Protein AF-A0A6C0KH93-F1 (afdb_monomer_lite)

Foldseek 3Di:
DDDDDDDDDDDDDDDDDDDDDDDDDDDDPPPPDDPPPDDDDDDDDDDDDPDDDPDPPPDPPPPPPPPPQLPWDFAPDPVQLVDQAGSTQLLSVAQDWDAGPVRFIWGWHQDPVRGTDTDTDD

pLDDT: mean 71.89, std 18.67, range [46.03, 96.81]

Structure (mmCIF, N/CA/C/O backbone):
data_AF-A0A6C0KH93-F1
#
_entry.id   AF-A0A6C0KH93-F1
#
loop_
_atom_site.group_PDB
_atom_site.id
_atom_site.type_symbol
_atom_site.label_atom_id
_atom_site.label_alt_id
_atom_site.label_comp_id
_atom_site.label_asym_id
_atom_site.label_entity_id
_atom_site.label_seq_id
_atom_site.pdbx_PDB_ins_code
_atom_site.Cartn_x
_atom_site.Cartn_y
_atom_site.Cartn_z
_atom_site.occupancy
_atom_site.B_iso_or_equiv
_atom_site.auth_seq_id
_atom_site.auth_comp_id
_atom_site.auth_asym_id
_atom_site.auth_atom_id
_atom_site.pdbx_PDB_model_num
ATOM 1 N N . MET A 1 1 ? 10.686 17.106 -51.644 1.00 51.88 1 MET A N 1
ATOM 2 C CA . MET A 1 1 ? 12.103 16.695 -51.502 1.00 51.88 1 MET A CA 1
ATOM 3 C C . MET A 1 1 ? 12.228 15.744 -50.318 1.00 51.88 1 MET A C 1
ATOM 5 O O . MET A 1 1 ? 11.882 16.120 -49.208 1.00 51.88 1 MET A O 1
ATOM 9 N N . LYS A 1 2 ? 12.625 14.492 -50.568 1.00 46.03 2 LYS A N 1
ATOM 10 C CA . LYS A 1 2 ? 12.747 13.425 -49.562 1.00 46.03 2 LYS A CA 1
ATOM 11 C C . LYS A 1 2 ? 14.092 13.565 -48.839 1.00 46.03 2 LYS A C 1
ATOM 13 O O . LYS A 1 2 ? 15.121 13.557 -49.507 1.00 46.03 2 LYS A O 1
ATOM 18 N N . LYS A 1 3 ? 14.104 13.646 -47.506 1.00 56.91 3 LYS A N 1
ATOM 19 C CA . LYS A 1 3 ? 15.315 13.418 -46.700 1.00 56.91 3 LYS A CA 1
ATOM 20 C C . LYS A 1 3 ? 15.113 12.171 -45.844 1.00 56.91 3 LYS A C 1
ATOM 22 O O . LYS A 1 3 ? 14.448 12.188 -44.817 1.00 56.91 3 LYS A O 1
ATOM 27 N N . SER A 1 4 ? 15.661 11.078 -46.361 1.00 55.06 4 SER A N 1
ATOM 28 C CA . SER A 1 4 ? 16.079 9.899 -45.607 1.00 55.06 4 SER A CA 1
ATOM 29 C C . SER A 1 4 ? 17.254 10.288 -44.698 1.00 55.06 4 SER A C 1
ATOM 31 O O . SER A 1 4 ? 17.945 11.251 -45.035 1.00 55.06 4 SER A O 1
ATOM 33 N N . VAL A 1 5 ? 17.496 9.542 -43.607 1.00 58.19 5 VAL A N 1
ATOM 34 C CA . VAL A 1 5 ? 18.813 8.976 -43.218 1.00 58.19 5 VAL A CA 1
ATOM 35 C C . VAL A 1 5 ? 18.879 8.604 -41.710 1.00 58.19 5 VAL A C 1
ATOM 37 O O . VAL A 1 5 ? 18.795 9.451 -40.832 1.00 58.19 5 VAL A O 1
ATOM 40 N N . LYS A 1 6 ? 19.151 7.302 -41.489 1.00 53.84 6 LYS A N 1
ATOM 41 C CA . LYS A 1 6 ? 19.907 6.622 -40.400 1.00 53.84 6 LYS A CA 1
ATOM 42 C C . LYS A 1 6 ? 19.265 6.296 -39.034 1.00 53.84 6 LYS A C 1
ATOM 44 O O . LYS A 1 6 ? 19.453 6.947 -38.018 1.00 53.84 6 LYS A O 1
ATOM 49 N N . LYS A 1 7 ? 18.678 5.096 -39.049 1.00 51.06 7 LYS A N 1
ATOM 50 C CA . LYS A 1 7 ? 18.784 3.975 -38.092 1.00 51.06 7 LYS A CA 1
ATOM 51 C C . LYS A 1 7 ? 20.176 3.818 -37.448 1.00 51.06 7 LYS A C 1
ATOM 53 O O . LYS A 1 7 ? 21.141 3.663 -38.187 1.00 51.06 7 LYS A O 1
ATOM 58 N N . SER A 1 8 ? 20.219 3.664 -36.121 1.00 53.91 8 SER A N 1
ATOM 59 C CA . SER A 1 8 ? 21.282 2.937 -35.406 1.00 53.91 8 SER A CA 1
ATOM 60 C C . SER A 1 8 ? 20.702 2.209 -34.193 1.00 53.91 8 SER A C 1
ATOM 62 O O . SER A 1 8 ? 20.232 2.820 -33.239 1.00 53.91 8 SER A O 1
ATOM 64 N N . LYS A 1 9 ? 20.716 0.876 -34.276 1.00 51.66 9 LYS A N 1
ATOM 65 C CA . LYS A 1 9 ? 20.491 -0.058 -33.170 1.00 51.66 9 LYS A CA 1
ATOM 66 C C . LYS A 1 9 ? 21.755 -0.089 -32.307 1.00 51.66 9 LYS A C 1
ATOM 68 O O . LYS A 1 9 ? 22.839 -0.225 -32.862 1.00 51.66 9 LYS A O 1
ATOM 73 N N . ALA A 1 10 ? 21.606 -0.093 -30.989 1.00 58.00 10 ALA A N 1
ATOM 74 C CA . ALA A 1 10 ? 22.631 -0.595 -30.082 1.00 58.00 10 ALA A CA 1
ATOM 75 C C . ALA A 1 10 ? 21.988 -1.656 -29.179 1.00 58.00 10 ALA A C 1
ATOM 77 O O . ALA A 1 10 ? 21.379 -1.353 -28.159 1.00 58.00 10 ALA A O 1
ATOM 78 N N . LEU A 1 11 ? 22.079 -2.910 -29.620 1.00 51.09 11 LEU A N 1
ATOM 79 C CA . LEU A 1 11 ? 21.960 -4.086 -28.765 1.00 51.09 11 LEU A CA 1
ATOM 80 C C . LEU A 1 11 ? 23.379 -4.371 -28.272 1.00 51.09 11 LEU A C 1
ATOM 82 O O . LEU A 1 11 ? 24.216 -4.790 -29.066 1.00 51.09 11 LEU A O 1
ATOM 86 N N . SER A 1 12 ? 23.659 -4.107 -26.998 1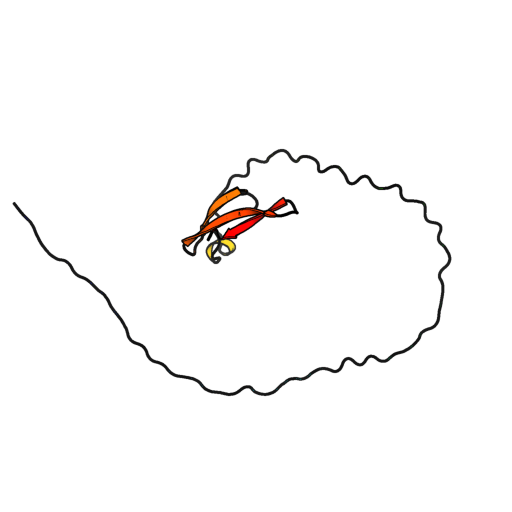.00 49.78 12 SER A N 1
ATOM 87 C CA . SER A 1 12 ? 24.877 -4.596 -26.351 1.00 49.78 12 SER A CA 1
ATOM 88 C C . SER A 1 12 ? 24.498 -5.745 -25.430 1.00 49.78 12 SER A C 1
ATOM 90 O O . SER A 1 12 ? 24.034 -5.563 -24.307 1.00 49.78 12 SER A O 1
ATOM 92 N N . THR A 1 13 ? 24.633 -6.947 -25.974 1.00 56.47 13 THR A N 1
ATOM 93 C CA . THR A 1 13 ? 24.640 -8.214 -25.253 1.00 56.47 13 THR A CA 1
ATOM 94 C C . THR A 1 13 ? 26.059 -8.464 -24.732 1.00 56.47 13 THR A C 1
ATOM 96 O O . THR A 1 13 ? 26.936 -8.827 -25.511 1.00 56.47 13 THR A O 1
ATOM 99 N N . GLY A 1 14 ? 26.293 -8.283 -23.430 1.00 55.91 14 GLY A N 1
ATOM 100 C CA . GLY A 1 14 ? 27.479 -8.789 -22.721 1.00 55.91 14 GLY A CA 1
ATOM 101 C C . GLY A 1 14 ? 27.027 -9.880 -21.749 1.00 55.91 14 GLY A C 1
ATOM 102 O O . GLY A 1 14 ? 26.322 -9.591 -20.791 1.00 55.91 14 GLY A O 1
ATOM 103 N N . PHE A 1 15 ? 27.113 -11.154 -22.128 1.00 57.94 15 PHE A N 1
ATOM 104 C CA . PHE A 1 15 ? 28.268 -12.051 -21.978 1.00 57.94 15 PHE A CA 1
ATOM 105 C C . PHE A 1 15 ? 28.515 -12.476 -20.519 1.00 57.94 15 PHE A C 1
ATOM 107 O O . PHE A 1 15 ? 29.031 -11.734 -19.689 1.00 57.94 15 PHE A O 1
ATOM 114 N N . TRP A 1 16 ? 28.104 -13.715 -20.239 1.00 52.94 16 TRP A N 1
ATOM 115 C CA . TRP A 1 16 ? 28.277 -14.450 -18.991 1.00 52.94 16 TRP A CA 1
ATOM 116 C C . TRP A 1 16 ? 29.749 -14.637 -18.602 1.00 52.94 16 TRP A C 1
ATOM 118 O O . TRP A 1 16 ? 30.559 -15.063 -19.421 1.00 52.94 16 TRP A O 1
ATOM 128 N N . LYS A 1 17 ? 30.047 -14.536 -17.300 1.00 56.34 17 LYS A N 1
ATOM 129 C CA . LYS A 1 17 ? 31.019 -15.435 -16.665 1.00 56.34 17 LYS A CA 1
ATOM 130 C C . LYS A 1 17 ? 30.477 -15.987 -15.351 1.00 56.34 17 LYS A C 1
ATOM 132 O O . LYS A 1 17 ? 30.129 -15.271 -14.420 1.00 56.34 17 LYS A O 1
ATOM 137 N N . LYS A 1 18 ? 30.396 -17.311 -15.361 1.00 47.66 18 LYS A N 1
ATOM 138 C CA . LYS A 1 18 ? 30.032 -18.248 -14.309 1.00 47.66 18 LYS A CA 1
ATOM 139 C C . LYS A 1 18 ? 31.286 -18.534 -13.482 1.00 47.66 18 LYS A C 1
ATOM 141 O O . LYS A 1 18 ? 32.284 -18.939 -14.066 1.00 47.66 18 LYS A O 1
ATOM 146 N N . SER A 1 19 ? 31.205 -18.398 -12.161 1.00 57.03 19 SER A N 1
ATOM 147 C CA . SER A 1 19 ? 32.119 -19.072 -11.232 1.00 57.03 19 SER A CA 1
ATOM 148 C C . SER A 1 19 ? 31.313 -19.647 -10.061 1.00 57.03 19 SER A C 1
ATOM 150 O O . SER A 1 19 ? 30.728 -18.877 -9.298 1.00 57.03 19 SER A O 1
ATOM 152 N N . PRO A 1 20 ? 31.231 -20.984 -9.929 1.00 60.16 20 PRO A N 1
ATOM 153 C CA . PRO A 1 20 ? 30.597 -21.653 -8.800 1.00 60.16 20 PRO A CA 1
ATOM 154 C C . PRO A 1 20 ? 31.563 -21.712 -7.608 1.00 60.16 20 PRO A C 1
ATOM 156 O O . PRO A 1 20 ? 32.550 -22.440 -7.626 1.00 60.16 20 PRO A O 1
ATOM 159 N N . GLY A 1 21 ? 31.263 -20.952 -6.556 1.00 58.56 21 GLY A N 1
ATOM 160 C CA . GLY A 1 21 ? 31.903 -21.103 -5.252 1.00 58.56 21 GLY A CA 1
ATOM 161 C C . GLY A 1 21 ? 31.234 -22.219 -4.455 1.00 58.56 21 GLY A C 1
ATOM 162 O O . GLY A 1 21 ? 30.285 -21.970 -3.717 1.00 58.56 21 GLY A O 1
ATOM 163 N N . MET A 1 22 ? 31.726 -23.449 -4.614 1.00 49.66 22 MET A N 1
ATOM 164 C CA . MET A 1 22 ? 31.578 -24.506 -3.614 1.00 49.66 22 MET A CA 1
ATOM 165 C C . MET A 1 22 ? 32.282 -24.068 -2.326 1.00 49.66 22 MET A C 1
ATOM 167 O O . MET A 1 22 ? 33.486 -23.847 -2.356 1.00 49.66 22 MET A O 1
ATOM 171 N N . MET A 1 23 ? 31.580 -24.028 -1.193 1.00 54.78 23 MET A N 1
ATOM 172 C CA . MET A 1 23 ? 32.134 -24.523 0.071 1.00 54.78 23 MET A CA 1
ATOM 173 C C . MET A 1 23 ? 31.029 -24.797 1.096 1.00 54.78 23 MET A C 1
ATOM 175 O O . MET A 1 23 ? 30.075 -24.046 1.269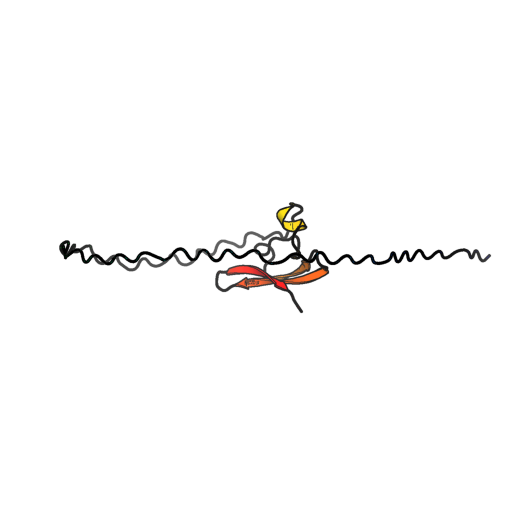 1.00 54.78 23 MET A O 1
ATOM 179 N N . SER A 1 24 ? 31.192 -25.959 1.708 1.00 59.53 24 SER A N 1
ATOM 180 C CA . SER A 1 24 ? 30.232 -26.798 2.409 1.00 59.53 24 SER A CA 1
ATOM 181 C C . SER A 1 24 ? 29.614 -26.231 3.698 1.00 59.53 24 SER A C 1
ATOM 183 O O . SER A 1 24 ? 30.200 -25.371 4.359 1.00 59.53 24 SER A O 1
ATOM 185 N N . PRO A 1 25 ? 28.471 -26.801 4.130 1.00 59.19 25 PRO A N 1
ATOM 186 C CA . PRO A 1 25 ? 27.820 -26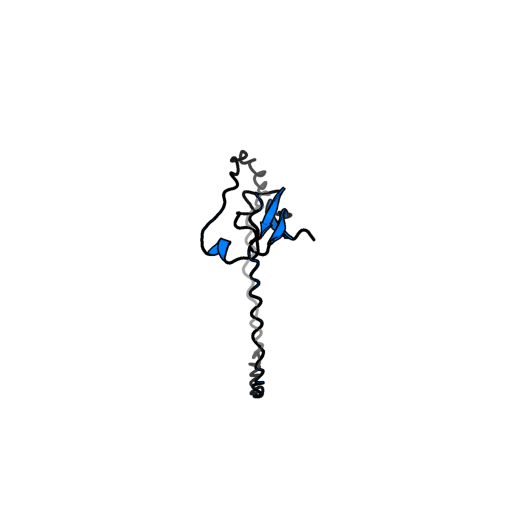.491 5.400 1.00 59.19 25 PRO A CA 1
ATOM 187 C C . PRO A 1 25 ? 28.665 -26.948 6.597 1.00 59.19 25 PRO A C 1
ATOM 189 O O . PRO A 1 25 ? 28.866 -28.143 6.830 1.00 59.19 25 PRO A O 1
ATOM 192 N N . LYS A 1 26 ? 29.132 -25.993 7.408 1.00 58.66 26 LYS A N 1
ATOM 193 C CA . LYS A 1 26 ? 29.678 -26.292 8.734 1.00 58.66 26 LYS A CA 1
ATOM 194 C C . LYS A 1 26 ? 28.535 -26.441 9.736 1.00 58.66 26 LYS A C 1
ATOM 196 O O . LYS A 1 26 ? 27.850 -25.494 10.103 1.00 58.66 26 LYS A O 1
ATOM 201 N N . LYS A 1 27 ? 28.361 -27.707 10.106 1.00 52.81 27 LYS A N 1
ATOM 202 C CA . LYS A 1 27 ? 27.686 -28.284 11.268 1.00 52.81 27 LYS A CA 1
ATOM 203 C C . LYS A 1 27 ? 27.566 -27.318 12.453 1.00 52.81 27 LYS A C 1
ATOM 205 O O . LYS A 1 27 ? 28.557 -26.746 12.895 1.00 52.81 27 LYS A O 1
ATOM 210 N N . GLY A 1 28 ? 26.359 -27.229 13.006 1.00 47.66 28 GLY A N 1
ATOM 211 C CA . GLY A 1 28 ? 26.096 -26.482 14.232 1.00 47.66 28 GLY A CA 1
ATOM 212 C C . GLY A 1 28 ? 24.644 -26.550 14.699 1.00 47.66 28 GLY A C 1
ATOM 213 O O . GLY A 1 28 ? 24.115 -25.541 15.151 1.00 47.66 28 GLY A O 1
ATOM 214 N N . LEU A 1 29 ? 23.977 -27.709 14.595 1.00 52.53 29 LEU A N 1
ATOM 215 C CA . LEU A 1 29 ? 22.767 -27.954 15.388 1.00 52.53 29 LEU A CA 1
ATOM 216 C C . LEU A 1 29 ? 23.191 -28.077 16.860 1.00 52.53 29 LEU A C 1
ATOM 218 O O . LEU A 1 29 ? 23.491 -29.161 17.347 1.00 52.53 29 LEU A O 1
ATOM 222 N N . SER A 1 30 ? 23.244 -26.950 17.567 1.00 51.44 30 SER A N 1
ATOM 223 C CA . SER A 1 30 ? 23.223 -26.936 19.028 1.00 51.44 30 SER A CA 1
ATOM 224 C C . SER A 1 30 ? 21.769 -26.788 19.461 1.00 51.44 30 SER A C 1
ATOM 226 O O . SER A 1 30 ? 21.269 -25.698 19.738 1.00 51.44 30 SER A O 1
ATOM 228 N N . THR A 1 31 ? 21.056 -27.910 19.456 1.00 57.66 31 THR A N 1
ATOM 229 C CA . THR A 1 31 ? 19.772 -28.045 20.138 1.00 57.66 31 THR A CA 1
ATOM 230 C C . THR A 1 31 ? 20.028 -27.931 21.634 1.00 57.66 31 THR A C 1
ATOM 232 O O . THR A 1 31 ? 20.403 -28.902 22.291 1.00 57.66 31 THR A O 1
ATOM 235 N N . LYS A 1 32 ? 19.857 -26.725 22.183 1.00 58.53 32 LYS A N 1
ATOM 236 C CA . LYS A 1 32 ? 19.785 -26.524 23.630 1.00 58.53 32 LYS A CA 1
ATOM 237 C C . LYS A 1 32 ? 18.534 -27.237 24.137 1.00 58.53 32 LYS A C 1
ATOM 239 O O . LYS A 1 32 ? 17.408 -26.782 23.946 1.00 58.53 32 LYS A O 1
ATOM 244 N N . PHE A 1 33 ? 18.789 -28.401 24.721 1.00 48.69 33 PHE A N 1
ATOM 245 C CA . PHE A 1 33 ? 17.868 -29.225 25.483 1.00 48.69 33 PHE A CA 1
ATOM 246 C C . PHE A 1 33 ? 17.134 -28.349 26.506 1.00 48.69 33 PHE A C 1
ATOM 248 O O . PHE A 1 33 ? 17.756 -27.707 27.355 1.00 48.69 33 PHE A O 1
ATOM 255 N N . TRP A 1 34 ? 15.809 -28.304 26.415 1.00 57.91 34 TRP A N 1
ATOM 256 C CA . TRP A 1 34 ? 14.979 -27.706 27.448 1.00 57.91 34 TRP A CA 1
ATOM 257 C C . TRP A 1 34 ? 15.042 -28.605 28.683 1.00 57.91 34 TRP A C 1
ATOM 259 O O . TRP A 1 34 ? 14.536 -29.723 28.685 1.00 57.91 34 TRP A O 1
ATOM 269 N N . ASN A 1 35 ? 15.690 -28.115 29.737 1.00 59.38 35 ASN A N 1
ATOM 270 C CA . ASN A 1 35 ? 15.694 -28.744 31.049 1.00 59.38 35 ASN A CA 1
ATOM 271 C C . ASN A 1 35 ? 14.333 -28.495 31.724 1.00 59.38 35 ASN A C 1
ATOM 273 O O . ASN A 1 35 ? 14.162 -27.524 32.461 1.00 59.38 35 ASN A O 1
ATOM 277 N N . LEU A 1 36 ? 13.344 -29.351 31.444 1.00 56.66 36 LEU A N 1
ATOM 278 C CA . LEU A 1 36 ? 12.103 -29.424 32.218 1.00 56.66 36 LEU A CA 1
ATOM 279 C C . LEU A 1 36 ? 12.393 -30.141 33.541 1.00 56.66 36 LEU A C 1
ATOM 281 O O . LEU A 1 36 ? 12.134 -31.332 33.709 1.00 56.66 36 LEU A O 1
ATOM 285 N N . LYS A 1 37 ? 12.931 -29.398 34.509 1.00 55.75 37 LYS A N 1
ATOM 286 C CA . LYS A 1 37 ? 12.983 -29.862 35.892 1.00 55.75 37 LYS A CA 1
ATOM 287 C C . LYS A 1 37 ? 11.593 -29.691 36.498 1.00 55.75 37 LYS A C 1
ATOM 289 O O . LYS A 1 37 ? 11.204 -28.607 36.926 1.00 55.75 37 LYS A O 1
ATOM 294 N N . ALA A 1 38 ? 10.834 -30.782 36.478 1.00 56.34 38 ALA A N 1
ATOM 295 C CA . ALA A 1 38 ? 9.599 -30.923 37.225 1.00 56.34 38 ALA A CA 1
ATOM 296 C C . ALA A 1 38 ? 9.851 -30.618 38.711 1.00 56.34 38 ALA A C 1
ATOM 298 O O . ALA A 1 38 ? 10.787 -31.127 39.329 1.00 56.34 38 ALA A O 1
ATOM 299 N N . SER A 1 39 ? 9.009 -29.775 39.300 1.00 60.03 39 SER A N 1
ATOM 300 C CA . SER A 1 39 ? 8.881 -29.644 40.751 1.00 60.03 39 SER A CA 1
ATOM 301 C C . SER A 1 39 ? 7.423 -29.329 41.090 1.00 60.03 39 SER A C 1
ATOM 303 O O . SER A 1 39 ? 6.922 -28.278 40.685 1.00 60.03 39 SER A O 1
ATOM 305 N N . PRO A 1 40 ? 6.720 -30.214 41.820 1.00 62.50 40 PRO A N 1
ATOM 306 C CA . PRO A 1 40 ? 5.345 -29.993 42.229 1.00 62.50 40 PRO A CA 1
ATOM 307 C C . PRO A 1 40 ? 5.348 -29.142 43.502 1.00 62.50 40 PRO A C 1
ATOM 309 O O . PRO A 1 40 ? 5.654 -29.637 44.589 1.00 62.50 40 PRO A O 1
ATOM 312 N N . LYS A 1 41 ? 5.008 -27.852 43.399 1.00 55.34 41 LYS A N 1
ATOM 313 C CA . LYS A 1 41 ? 4.722 -27.044 44.592 1.00 55.34 41 LYS A CA 1
ATOM 314 C C . LYS A 1 41 ? 3.223 -26.994 44.854 1.00 55.34 41 LYS A C 1
ATOM 316 O O . LYS A 1 41 ? 2.411 -26.582 44.033 1.00 55.34 41 LYS A O 1
ATOM 321 N N . LYS A 1 42 ? 2.913 -27.507 46.039 1.00 49.28 42 LYS A N 1
ATOM 322 C CA . LYS A 1 42 ? 1.614 -27.680 46.664 1.00 49.28 42 LYS A CA 1
ATOM 323 C C . LYS A 1 42 ? 0.841 -26.357 46.749 1.00 49.28 42 LYS A C 1
ATOM 325 O O . LYS A 1 42 ? 1.395 -25.322 47.094 1.00 49.28 42 LYS A O 1
ATOM 330 N N . ARG A 1 43 ? -0.457 -26.476 46.461 1.00 55.72 43 ARG A N 1
ATOM 331 C CA . ARG A 1 43 ? -1.618 -25.770 47.029 1.00 55.72 43 ARG A CA 1
ATOM 332 C C . ARG A 1 43 ? -1.332 -24.586 47.968 1.00 55.72 43 ARG A C 1
ATOM 334 O O . ARG A 1 43 ? -0.883 -24.781 49.091 1.00 55.72 43 ARG A O 1
ATOM 341 N N . ALA A 1 44 ? -1.851 -23.424 47.586 1.00 60.09 44 ALA A N 1
ATOM 342 C CA . ALA A 1 44 ? -2.573 -22.547 48.503 1.00 60.09 44 ALA A CA 1
ATOM 343 C C . ALA A 1 44 ? -3.722 -21.896 47.724 1.00 60.09 44 ALA A C 1
ATOM 345 O O . ALA A 1 44 ? -3.494 -21.205 46.735 1.00 60.09 44 ALA A O 1
ATOM 346 N N . SER A 1 45 ? -4.959 -22.171 48.134 1.00 63.62 45 SER A N 1
ATOM 347 C CA . SER A 1 45 ? -6.169 -21.574 47.571 1.00 63.62 45 SER A CA 1
ATOM 348 C C . SER A 1 45 ? -6.374 -20.179 48.175 1.00 63.62 45 SER A C 1
ATOM 350 O O . SER A 1 45 ? -6.641 -20.099 49.377 1.00 63.62 45 SER A O 1
ATOM 352 N N . PRO A 1 46 ? -6.314 -19.073 47.412 1.00 61.31 46 PRO A N 1
ATOM 353 C CA . PRO A 1 46 ? -6.835 -17.808 47.894 1.00 61.31 46 PRO A CA 1
ATOM 354 C C . PRO A 1 46 ? -8.358 -17.771 47.714 1.00 61.31 46 PRO A C 1
ATOM 356 O O . PRO A 1 46 ? -8.918 -18.014 46.647 1.00 61.31 46 PRO A O 1
ATOM 359 N N . LYS A 1 47 ? -8.994 -17.510 48.852 1.00 54.75 47 LYS A N 1
ATOM 360 C CA . LYS A 1 47 ? -10.414 -17.346 49.162 1.00 54.75 47 LYS A CA 1
ATOM 361 C C . LYS A 1 47 ? -11.247 -16.701 48.041 1.00 54.75 47 LYS A C 1
ATOM 363 O O . LYS A 1 47 ? -10.832 -15.732 47.411 1.00 54.75 47 LYS A O 1
ATOM 368 N N . LYS A 1 48 ? -12.479 -17.210 47.886 1.00 54.72 48 LYS A N 1
ATOM 369 C CA . LYS A 1 48 ? -13.588 -16.605 47.128 1.00 54.72 48 LYS A CA 1
ATOM 370 C C . LYS A 1 48 ? -13.649 -15.093 47.394 1.00 54.72 48 LYS A C 1
ATOM 372 O O . LYS A 1 48 ? -14.038 -14.681 48.481 1.00 54.72 48 LYS A O 1
ATOM 377 N N . SER A 1 49 ? -13.307 -14.285 46.392 1.00 53.41 49 SER A N 1
ATOM 378 C CA . SER A 1 49 ? -13.679 -12.872 46.348 1.00 53.41 49 SER A CA 1
ATOM 379 C C . SER A 1 49 ? -14.920 -12.747 45.474 1.00 53.41 49 SER A C 1
ATOM 381 O O . SER A 1 49 ? -14.875 -12.887 44.251 1.00 53.41 49 SER A O 1
ATOM 383 N N . THR A 1 50 ? -16.055 -12.535 46.128 1.00 62.41 50 THR A N 1
ATOM 384 C CA . THR A 1 50 ? -17.325 -12.139 45.526 1.00 62.41 50 THR A CA 1
ATOM 385 C C . THR A 1 50 ? -17.193 -10.727 44.956 1.00 62.41 50 THR A C 1
ATOM 387 O O . THR A 1 50 ? -17.603 -9.747 45.569 1.00 62.41 50 THR A O 1
ATOM 390 N N . ARG A 1 51 ? -16.617 -10.590 43.756 1.00 56.34 51 ARG A N 1
ATOM 391 C CA . ARG A 1 51 ? -16.624 -9.313 43.033 1.00 56.34 51 ARG A CA 1
ATOM 392 C C . ARG A 1 51 ? -17.704 -9.333 41.963 1.00 56.34 51 ARG A C 1
ATOM 394 O O . ARG A 1 51 ? -17.509 -9.884 40.888 1.00 56.34 51 ARG A O 1
ATOM 401 N N . ALA A 1 52 ? -18.838 -8.747 42.344 1.00 60.66 52 ALA A N 1
ATOM 402 C CA . ALA A 1 52 ? -19.898 -8.149 41.538 1.00 60.66 52 ALA A CA 1
ATOM 403 C C . ALA A 1 52 ? -19.946 -8.543 40.052 1.00 60.66 52 ALA A C 1
ATOM 405 O O . ALA A 1 52 ? -19.037 -8.227 39.282 1.00 60.66 52 ALA A O 1
ATOM 406 N N . LYS A 1 53 ? -21.087 -9.116 39.638 1.00 55.28 53 LYS A N 1
ATOM 407 C CA . LYS A 1 53 ? -21.535 -9.176 38.241 1.00 55.28 53 LYS A CA 1
ATOM 408 C C . LYS A 1 53 ? -21.308 -7.806 37.588 1.00 55.28 53 LYS A C 1
ATOM 410 O O . LYS A 1 53 ? -22.103 -6.888 37.764 1.00 55.28 53 LYS A O 1
ATOM 415 N N . ARG A 1 54 ? -20.205 -7.657 36.847 1.00 54.75 54 ARG A N 1
ATOM 416 C CA . ARG A 1 54 ? -20.023 -6.530 35.936 1.00 54.75 54 ARG A CA 1
ATOM 417 C C . ARG A 1 54 ? -21.021 -6.775 34.820 1.00 54.75 54 ARG A C 1
ATOM 419 O O . ARG A 1 54 ? -20.881 -7.723 34.051 1.00 54.75 54 ARG A O 1
ATOM 426 N N . SER A 1 55 ? -22.055 -5.950 34.810 1.00 63.56 55 SER A N 1
ATOM 427 C CA . SER A 1 55 ? -23.011 -5.800 33.725 1.00 63.56 55 SER A CA 1
ATOM 428 C C . SER A 1 55 ? -22.282 -5.841 32.373 1.00 63.56 55 SER A C 1
ATOM 430 O O . SER A 1 55 ? -21.169 -5.309 32.267 1.00 63.56 55 SER A O 1
ATOM 432 N N . PRO A 1 56 ? -22.866 -6.468 31.336 1.00 64.44 56 PRO A N 1
ATOM 433 C CA . PRO A 1 56 ? -22.265 -6.487 30.014 1.00 64.44 56 PRO A CA 1
ATOM 434 C C . PRO A 1 56 ? -22.072 -5.038 29.568 1.00 64.44 56 PRO A C 1
ATOM 436 O O . PRO A 1 56 ? -23.039 -4.314 29.324 1.00 64.44 56 PRO A O 1
ATOM 439 N N . LYS A 1 57 ? -20.814 -4.588 29.496 1.00 52.59 57 LYS A N 1
ATOM 440 C CA . LYS A 1 57 ? -20.474 -3.348 28.802 1.00 52.59 57 LYS A CA 1
ATOM 441 C C . LYS A 1 57 ? -20.934 -3.552 27.365 1.00 52.59 57 LYS A C 1
ATOM 443 O O . LYS A 1 57 ? -20.250 -4.226 26.600 1.00 52.59 57 LYS A O 1
ATOM 448 N N . LYS A 1 58 ? -22.099 -2.988 27.023 1.00 52.69 58 LYS A N 1
ATOM 449 C CA . LYS A 1 58 ? -22.481 -2.668 25.647 1.00 52.69 58 LYS A CA 1
ATOM 450 C C . LYS A 1 58 ? -21.244 -2.044 25.014 1.00 52.69 58 LYS A C 1
ATOM 452 O O . LYS A 1 58 ? -20.869 -0.925 25.362 1.00 52.69 58 LYS A O 1
ATOM 457 N N . SER A 1 59 ? -20.572 -2.805 24.156 1.00 60.72 59 SER A N 1
ATOM 458 C CA . SER A 1 59 ? -19.533 -2.289 23.278 1.00 60.72 59 SER A CA 1
ATOM 459 C C . SER A 1 59 ? -20.114 -1.048 22.604 1.00 60.72 59 SER A C 1
ATOM 461 O O . SER A 1 59 ? -21.225 -1.150 22.067 1.00 60.72 59 SER A O 1
ATOM 463 N N . PRO A 1 60 ? -19.452 0.120 22.674 1.00 59.81 60 PRO A N 1
ATOM 464 C CA . PRO A 1 60 ? -19.965 1.304 22.011 1.00 59.81 60 PRO A CA 1
ATOM 465 C C . PRO A 1 60 ? -20.150 0.939 20.542 1.00 59.81 60 PRO A C 1
ATOM 467 O O . PRO A 1 60 ? -19.194 0.542 19.872 1.00 59.81 60 PRO A O 1
ATOM 470 N N . LYS A 1 61 ? -21.406 0.988 20.077 1.00 55.81 61 LYS A N 1
ATOM 471 C CA . LYS A 1 61 ? -21.739 0.908 18.655 1.00 55.81 61 LYS A CA 1
ATOM 472 C C . LYS A 1 61 ? -20.768 1.844 17.957 1.00 55.81 61 LYS A C 1
ATOM 474 O O . LYS A 1 61 ? -20.716 3.015 18.330 1.00 55.81 61 LYS A O 1
ATOM 479 N N . ALA A 1 62 ? -19.975 1.286 17.042 1.00 58.22 62 ALA A N 1
ATOM 480 C CA . ALA A 1 62 ? -18.974 1.998 16.270 1.00 58.22 62 ALA A CA 1
ATOM 481 C C . ALA A 1 62 ? -19.556 3.350 15.862 1.00 58.22 62 ALA A C 1
ATOM 483 O O . ALA A 1 62 ? -20.472 3.411 15.040 1.00 58.22 62 ALA A O 1
ATOM 484 N N . ALA A 1 63 ? -19.091 4.414 16.522 1.00 56.41 63 ALA A N 1
ATOM 485 C CA . ALA A 1 63 ? -19.468 5.761 16.160 1.00 56.41 63 ALA A CA 1
ATOM 486 C C . ALA A 1 63 ? -19.105 5.877 14.685 1.00 56.41 63 ALA A C 1
ATOM 488 O O . ALA A 1 63 ? -17.941 5.681 14.323 1.00 56.41 63 ALA A O 1
ATOM 489 N N . LYS A 1 64 ? -20.118 6.074 13.836 1.00 52.59 64 LYS A N 1
ATOM 490 C CA . LYS A 1 64 ? -19.942 6.302 12.407 1.00 52.59 64 LYS A CA 1
ATOM 491 C C . LYS A 1 64 ? -19.135 7.588 12.288 1.00 52.59 64 LYS A C 1
ATOM 493 O O . LYS A 1 64 ? -19.691 8.680 12.291 1.00 52.59 64 LYS A O 1
ATOM 498 N N . ARG A 1 65 ? -17.806 7.454 12.301 1.00 57.41 65 ARG A N 1
ATOM 499 C CA . ARG A 1 65 ? -16.883 8.542 12.005 1.00 57.41 65 ARG A CA 1
ATOM 500 C C . ARG A 1 65 ? -17.289 8.993 10.614 1.00 57.41 65 ARG A C 1
ATOM 502 O O . ARG A 1 65 ? -17.316 8.174 9.695 1.00 57.41 65 ARG A O 1
ATOM 509 N N . SER A 1 66 ? -17.694 10.250 10.511 1.00 56.53 66 SER A N 1
ATOM 510 C CA . SER A 1 66 ? -18.027 10.885 9.246 1.00 56.53 66 SER A CA 1
ATOM 511 C C . SER A 1 66 ? -16.930 10.578 8.223 1.00 56.53 66 SER A C 1
ATOM 513 O O . SER A 1 66 ? -15.755 10.474 8.607 1.00 56.53 66 SER A O 1
ATOM 515 N N . PRO A 1 67 ? -17.288 10.369 6.945 1.00 58.06 67 PRO A N 1
ATOM 516 C CA . PRO A 1 67 ? -16.315 10.080 5.909 1.00 58.06 67 PRO A CA 1
ATOM 517 C C . PRO A 1 67 ? -15.411 11.303 5.774 1.00 58.06 67 PRO A C 1
ATOM 519 O O . PRO A 1 67 ? -15.748 12.274 5.107 1.00 58.06 67 PRO A O 1
ATOM 522 N N . LYS A 1 68 ? -14.257 11.281 6.446 1.00 58.66 68 LYS A N 1
ATOM 523 C CA . LYS A 1 68 ? -13.137 12.134 6.061 1.00 58.66 68 LYS A CA 1
ATOM 524 C C . LYS A 1 68 ? -12.888 11.798 4.607 1.00 58.66 68 LYS A C 1
ATOM 526 O O . LYS A 1 68 ? -12.642 10.631 4.311 1.00 58.66 68 LYS A O 1
ATOM 531 N N . SER A 1 69 ? -13.055 12.779 3.731 1.00 59.03 69 SER A N 1
ATOM 532 C CA . SER A 1 69 ? -12.695 12.682 2.325 1.00 59.03 69 SER A CA 1
ATOM 533 C C . SER A 1 69 ? -11.267 12.147 2.267 1.00 59.03 69 SER A C 1
ATOM 535 O O . SER A 1 69 ? -10.309 12.831 2.621 1.00 59.03 69 SER A O 1
ATOM 537 N N . LYS A 1 70 ? -11.133 10.855 1.960 1.00 65.06 70 LYS A N 1
ATOM 538 C CA . LYS A 1 70 ? -9.841 10.184 1.905 1.00 65.06 70 LYS A CA 1
ATOM 539 C C . LYS A 1 70 ? -9.209 10.622 0.594 1.00 65.06 70 LYS A C 1
ATOM 541 O O . LYS A 1 70 ? -9.494 10.048 -0.450 1.00 65.06 70 LYS A O 1
ATOM 546 N N . SER A 1 71 ? -8.440 11.703 0.624 1.00 78.06 71 SER A N 1
ATOM 547 C CA . SER A 1 71 ? -7.704 12.134 -0.557 1.00 78.06 71 SER A CA 1
ATOM 548 C C . SER A 1 71 ? -6.588 11.131 -0.811 1.00 78.06 71 SER A C 1
ATOM 550 O O . SER A 1 71 ? -5.606 11.084 -0.074 1.00 78.06 71 SER A O 1
ATOM 552 N N . CYS A 1 72 ? -6.756 10.329 -1.853 1.00 86.25 72 CYS A N 1
ATOM 553 C CA . CYS A 1 72 ? -5.723 9.458 -2.378 1.00 86.25 72 CYS A CA 1
ATOM 554 C C . CYS A 1 72 ? -4.561 10.272 -2.917 1.00 86.25 72 CYS A C 1
ATOM 556 O O . CYS A 1 72 ? -4.620 10.777 -4.035 1.00 86.25 72 CYS A O 1
ATOM 558 N N . SER A 1 73 ? -3.512 10.407 -2.112 1.00 91.12 73 SER A N 1
ATOM 559 C CA . SER A 1 73 ? -2.300 11.103 -2.522 1.00 91.12 73 SER A CA 1
ATOM 560 C C . SER A 1 73 ? -1.138 10.136 -2.670 1.00 91.12 73 SER A C 1
ATOM 562 O O . SER A 1 73 ? -0.970 9.198 -1.882 1.00 91.12 73 SER A O 1
ATOM 564 N N . VAL A 1 74 ? -0.330 10.389 -3.695 1.00 91.31 74 VAL A N 1
ATOM 565 C CA . VAL A 1 74 ? 0.901 9.651 -3.944 1.00 91.31 74 VAL A CA 1
ATOM 566 C C . VAL A 1 74 ? 1.915 9.955 -2.845 1.00 91.31 74 VAL A C 1
ATOM 568 O O . VAL A 1 74 ? 2.077 11.091 -2.402 1.00 91.31 74 VAL A O 1
ATOM 571 N N . GLN A 1 75 ? 2.609 8.921 -2.393 1.00 94.19 75 GLN A N 1
ATOM 572 C CA . GLN A 1 75 ? 3.616 9.004 -1.350 1.00 94.19 75 GLN A CA 1
ATOM 573 C C . GLN A 1 75 ? 5.000 8.815 -1.961 1.00 94.19 75 GLN A C 1
ATOM 575 O O . GLN A 1 75 ? 5.328 7.755 -2.487 1.00 94.19 75 GLN A O 1
ATOM 580 N N . THR A 1 76 ? 5.849 9.829 -1.830 1.00 94.44 76 THR A N 1
ATOM 581 C CA . THR A 1 76 ? 7.220 9.834 -2.373 1.00 94.44 76 THR A CA 1
ATOM 582 C C . THR A 1 76 ? 8.270 9.359 -1.368 1.00 94.44 76 THR A C 1
ATOM 584 O O . THR A 1 76 ? 9.459 9.294 -1.675 1.00 94.44 76 THR A O 1
ATOM 587 N N . THR A 1 77 ? 7.860 9.009 -0.145 1.00 94.38 77 THR A N 1
ATOM 588 C CA . THR A 1 77 ? 8.803 8.578 0.894 1.00 94.38 77 THR A CA 1
ATOM 589 C C . THR A 1 77 ? 9.440 7.226 0.553 1.00 94.38 77 THR A C 1
ATOM 591 O O . THR A 1 77 ? 8.797 6.340 -0.014 1.00 94.38 77 THR A O 1
ATOM 594 N N . LYS A 1 78 ? 10.695 7.024 0.991 1.00 94.06 78 LYS A N 1
ATOM 595 C CA . LYS A 1 78 ? 11.489 5.795 0.758 1.00 94.06 78 LYS A CA 1
ATOM 596 C C . LYS A 1 78 ? 10.746 4.501 1.118 1.00 94.06 78 LYS A C 1
ATOM 598 O O . LYS A 1 78 ? 10.962 3.455 0.514 1.00 94.06 78 LYS A O 1
ATOM 603 N N . LYS A 1 79 ? 9.843 4.574 2.104 1.00 91.56 79 LYS A N 1
ATOM 604 C CA . LYS A 1 79 ? 8.991 3.458 2.528 1.00 91.56 79 LYS A CA 1
ATOM 605 C C . LYS A 1 79 ? 8.109 2.930 1.394 1.00 91.56 79 LYS A C 1
ATOM 607 O O . LYS A 1 79 ? 7.914 1.718 1.342 1.00 91.56 79 LYS A O 1
ATOM 612 N N . TYR A 1 80 ? 7.540 3.811 0.573 1.00 93.50 80 TYR A N 1
ATOM 613 C CA . TYR A 1 80 ? 6.594 3.454 -0.488 1.00 93.50 80 TYR A CA 1
ATOM 614 C C . TYR A 1 80 ? 7.289 3.240 -1.832 1.00 93.50 80 TYR A C 1
ATOM 616 O O . TYR A 1 80 ? 6.902 2.335 -2.561 1.00 93.50 80 TYR A O 1
ATOM 624 N N . THR A 1 81 ? 8.354 3.988 -2.125 1.00 93.06 81 THR A N 1
ATOM 625 C CA . THR A 1 81 ? 9.104 3.847 -3.385 1.00 93.06 81 THR A CA 1
ATOM 626 C C . THR A 1 81 ? 9.916 2.553 -3.472 1.00 93.06 81 THR A C 1
ATOM 628 O O . THR A 1 81 ? 10.135 2.042 -4.561 1.00 93.06 81 THR A O 1
ATOM 631 N N . GLY A 1 82 ? 10.343 1.981 -2.339 1.00 93.31 82 GLY A N 1
ATOM 632 C CA . GLY A 1 82 ? 11.110 0.727 -2.313 1.00 93.31 82 GLY A CA 1
ATOM 633 C C . GLY A 1 82 ? 10.278 -0.562 -2.357 1.00 93.31 82 GLY A C 1
ATOM 634 O O . GLY A 1 82 ? 10.846 -1.646 -2.263 1.00 93.31 82 GLY A O 1
ATOM 635 N N . ARG A 1 83 ? 8.945 -0.478 -2.416 1.00 93.94 83 ARG A N 1
ATOM 636 C CA . ARG A 1 83 ? 8.046 -1.647 -2.422 1.00 93.94 83 ARG A CA 1
ATOM 637 C C . ARG A 1 83 ? 7.522 -1.900 -3.830 1.00 93.94 83 ARG A C 1
ATOM 639 O O . ARG A 1 83 ? 7.397 -0.959 -4.599 1.00 93.94 83 ARG A O 1
ATOM 646 N N . SER A 1 84 ? 7.145 -3.139 -4.135 1.00 94.94 84 SER A N 1
ATOM 647 C CA . SER A 1 84 ? 6.487 -3.483 -5.407 1.00 94.94 84 SER A CA 1
ATOM 648 C C . SER A 1 84 ? 5.088 -2.870 -5.524 1.00 94.94 84 SER A C 1
ATOM 650 O O . SER A 1 84 ? 4.688 -2.433 -6.594 1.00 94.94 84 SER A O 1
ATOM 652 N N . SER A 1 85 ? 4.357 -2.790 -4.408 1.00 93.62 85 SER A N 1
ATOM 653 C CA . SER A 1 85 ? 3.001 -2.234 -4.360 1.00 93.62 85 SER A CA 1
ATOM 654 C C . SER A 1 85 ? 2.943 -0.751 -4.754 1.00 93.62 85 SER A C 1
ATOM 656 O O . SER A 1 85 ? 3.960 -0.060 -4.655 1.00 93.62 85 SER A O 1
ATOM 658 N N . PRO A 1 86 ? 1.755 -0.234 -5.124 1.00 95.12 86 PRO A N 1
ATOM 659 C CA . PRO A 1 86 ? 1.592 1.159 -5.519 1.00 95.12 86 PRO A CA 1
ATOM 660 C C . PRO A 1 86 ? 2.089 2.125 -4.435 1.00 95.12 86 PRO A C 1
ATOM 662 O O . PRO A 1 86 ? 1.909 1.845 -3.239 1.00 95.12 86 PRO A O 1
ATOM 665 N N . PRO A 1 87 ? 2.648 3.291 -4.812 1.00 95.62 87 PRO A N 1
ATOM 666 C CA . PRO A 1 87 ? 3.102 4.321 -3.881 1.00 95.62 87 PRO A CA 1
ATOM 667 C C . PRO A 1 87 ? 1.926 5.106 -3.271 1.00 95.62 87 PRO A C 1
ATOM 669 O O . PRO A 1 87 ? 1.961 6.326 -3.159 1.00 95.62 87 PRO A O 1
ATOM 672 N N . TYR A 1 88 ? 0.871 4.401 -2.866 1.00 94.12 88 TYR A N 1
ATOM 673 C CA . TYR A 1 88 ? -0.362 4.951 -2.322 1.00 94.12 88 TYR A CA 1
ATOM 674 C C . TYR A 1 88 ? -0.752 4.210 -1.035 1.00 94.12 88 TYR A C 1
ATOM 676 O O . TYR A 1 88 ? -0.583 2.988 -0.926 1.00 94.12 88 TYR A O 1
ATOM 684 N N . PRO A 1 89 ? -1.283 4.912 -0.026 1.00 93.31 89 PRO A N 1
ATOM 685 C CA . PRO A 1 89 ? -1.768 4.288 1.196 1.00 93.31 89 PRO A CA 1
ATOM 686 C C . PRO A 1 89 ? -3.116 3.587 0.960 1.00 93.31 89 PRO A C 1
ATOM 688 O O . PRO A 1 89 ? -4.141 4.228 0.747 1.00 93.31 89 PRO A O 1
ATOM 691 N N . ALA A 1 90 ? -3.140 2.256 1.082 1.00 93.75 90 ALA A N 1
ATOM 692 C CA . ALA A 1 90 ? -4.336 1.445 0.816 1.00 93.75 90 ALA A CA 1
ATOM 693 C C . ALA A 1 90 ? -5.571 1.867 1.637 1.00 93.75 90 ALA A C 1
ATOM 695 O O . ALA A 1 90 ? -6.684 1.870 1.124 1.00 93.75 90 ALA A O 1
ATOM 696 N N . ASN A 1 91 ? -5.391 2.252 2.908 1.00 92.19 91 ASN A N 1
ATOM 697 C CA . ASN A 1 91 ? -6.496 2.645 3.798 1.00 92.19 91 ASN A CA 1
ATOM 698 C C . ASN A 1 91 ? -7.228 3.922 3.354 1.00 92.19 91 ASN A C 1
ATOM 700 O O . ASN A 1 91 ? -8.407 4.102 3.687 1.00 92.19 91 ASN A O 1
ATOM 704 N N . GLU A 1 92 ? -6.518 4.811 2.661 1.00 91.19 92 GLU A N 1
ATOM 705 C CA . GLU A 1 92 ? -7.081 6.031 2.083 1.00 91.19 92 GLU A CA 1
ATOM 706 C C . GLU A 1 92 ? -7.698 5.707 0.719 1.00 91.19 92 GLU A C 1
ATOM 708 O O . GLU A 1 92 ? -8.843 6.070 0.472 1.00 91.19 92 GLU A O 1
ATOM 713 N N . CYS A 1 93 ? -7.008 4.898 -0.086 1.00 90.81 93 CYS A N 1
ATOM 714 C CA . CYS A 1 93 ? -7.455 4.441 -1.402 1.00 90.81 93 CYS A CA 1
ATOM 715 C C . CYS A 1 93 ? -8.127 3.084 -1.351 1.00 90.81 93 CYS A C 1
ATOM 717 O O . CYS A 1 93 ? -7.651 2.133 -1.956 1.00 90.81 93 CYS A O 1
ATOM 719 N N . CYS A 1 94 ? -9.204 2.971 -0.582 1.00 92.69 94 CYS A N 1
ATOM 720 C CA . CYS A 1 94 ? -9.967 1.729 -0.531 1.00 92.69 94 CYS A CA 1
ATOM 721 C C . CYS A 1 94 ? -10.792 1.555 -1.814 1.00 92.69 94 CYS A C 1
ATOM 723 O O . CYS A 1 94 ? -11.327 2.538 -2.320 1.00 92.69 94 CYS A O 1
ATOM 725 N N . ASP A 1 95 ? -10.892 0.321 -2.310 1.00 91.38 95 ASP A N 1
ATOM 726 C CA . ASP A 1 95 ? -11.674 -0.061 -3.495 1.00 91.38 95 ASP A CA 1
ATOM 727 C C . ASP A 1 95 ? -11.234 0.635 -4.797 1.00 91.38 95 ASP A C 1
ATOM 729 O O . ASP A 1 95 ? -12.019 0.813 -5.723 1.00 91.38 95 ASP A O 1
ATOM 733 N N . GLN A 1 96 ? -9.953 1.010 -4.876 1.00 91.75 96 GLN A N 1
ATOM 734 C CA . GLN A 1 96 ? -9.326 1.549 -6.083 1.00 91.75 96 GLN A CA 1
ATOM 735 C C . GLN A 1 96 ? -8.325 0.568 -6.687 1.00 91.75 96 GLN A C 1
ATOM 737 O O . GLN A 1 96 ? -7.741 -0.255 -5.977 1.00 91.75 96 GLN A O 1
ATOM 742 N N . GLU A 1 97 ? -8.099 0.707 -7.990 1.00 94.69 97 GLU A N 1
ATOM 743 C CA . GLU A 1 97 ? -7.106 -0.046 -8.748 1.00 94.69 97 GLU A CA 1
ATOM 744 C C . GLU A 1 97 ? -5.958 0.871 -9.156 1.00 94.69 97 GLU A C 1
ATOM 746 O O . GLU A 1 97 ? -6.178 1.942 -9.721 1.00 94.69 97 GLU A O 1
ATOM 751 N N . MET A 1 98 ? -4.727 0.474 -8.841 1.00 94.31 98 MET A N 1
ATOM 752 C CA . MET A 1 98 ? -3.530 1.262 -9.123 1.00 94.31 98 MET A CA 1
ATOM 753 C C . MET A 1 98 ? -2.381 0.378 -9.591 1.00 94.31 98 MET A C 1
ATOM 755 O O . MET A 1 98 ? -2.263 -0.786 -9.204 1.00 94.31 98 MET A O 1
ATOM 759 N N . MET A 1 99 ? -1.506 0.957 -10.408 1.00 95.06 99 MET A N 1
ATOM 760 C CA . MET A 1 99 ? -0.298 0.289 -10.874 1.00 95.06 99 MET A CA 1
ATOM 761 C C . MET A 1 99 ? 0.784 0.322 -9.788 1.00 95.06 99 MET A C 1
ATOM 763 O O . MET A 1 99 ? 1.042 1.358 -9.170 1.00 95.06 99 MET A O 1
ATOM 767 N N . GLY A 1 100 ? 1.388 -0.836 -9.535 1.00 94.75 100 GLY A N 1
ATOM 768 C CA . GLY A 1 100 ? 2.537 -0.990 -8.655 1.00 94.75 100 GLY A CA 1
ATOM 769 C C . GLY A 1 100 ? 3.822 -0.460 -9.284 1.00 94.75 100 GLY A C 1
ATOM 770 O O . GLY A 1 100 ? 3.913 -0.266 -10.496 1.00 94.75 100 GLY A O 1
ATOM 771 N N . ASN A 1 101 ? 4.851 -0.279 -8.460 1.00 95.31 101 ASN A N 1
ATOM 772 C CA . ASN A 1 101 ? 6.194 0.071 -8.936 1.00 95.31 101 ASN A CA 1
ATOM 773 C C . ASN A 1 101 ? 6.833 -1.065 -9.757 1.00 95.31 101 ASN A C 1
ATOM 775 O O . ASN A 1 101 ? 7.800 -0.845 -10.478 1.00 95.31 101 ASN A O 1
ATOM 779 N N . ASP A 1 102 ? 6.305 -2.282 -9.637 1.00 94.62 102 ASP A N 1
ATOM 780 C CA . ASP A 1 102 ? 6.668 -3.451 -10.438 1.00 94.62 102 ASP A CA 1
ATOM 781 C C . ASP A 1 102 ? 5.874 -3.564 -11.754 1.00 94.62 102 ASP A C 1
ATOM 783 O O . ASP A 1 102 ? 6.069 -4.519 -12.506 1.00 94.62 102 ASP A O 1
ATOM 787 N N . GLY A 1 103 ? 4.975 -2.614 -12.034 1.00 94.31 103 GLY A N 1
ATOM 788 C CA . GLY A 1 103 ? 4.116 -2.615 -13.218 1.00 94.31 103 GLY A CA 1
ATOM 789 C C . GLY A 1 103 ? 2.911 -3.554 -13.129 1.00 94.31 103 GLY A C 1
ATOM 790 O O . GLY A 1 103 ? 2.179 -3.686 -14.109 1.00 94.31 103 GLY A O 1
ATOM 791 N N . ARG A 1 104 ? 2.668 -4.208 -11.984 1.00 96.31 104 ARG A N 1
ATOM 792 C CA . ARG A 1 104 ? 1.479 -5.053 -11.789 1.00 96.31 104 ARG A CA 1
ATOM 793 C C . ARG A 1 104 ? 0.275 -4.215 -11.374 1.00 96.31 104 ARG A C 1
ATOM 795 O O . ARG A 1 104 ? 0.423 -3.164 -10.753 1.00 96.31 104 ARG A O 1
ATOM 802 N N . LEU A 1 105 ? -0.928 -4.692 -11.685 1.00 96.44 105 LEU A N 1
ATOM 803 C CA . LEU A 1 105 ? -2.164 -4.059 -11.234 1.00 96.44 105 LEU A CA 1
ATOM 804 C C . LEU A 1 105 ? -2.502 -4.528 -9.813 1.00 96.44 105 LEU A C 1
ATOM 806 O O . LEU A 1 105 ? -2.477 -5.723 -9.512 1.00 96.44 105 LEU A O 1
ATOM 810 N N . TYR A 1 106 ? -2.833 -3.587 -8.937 1.00 96.81 106 TYR A N 1
ATOM 811 C CA . TYR A 1 106 ? -3.261 -3.863 -7.572 1.00 96.81 106 TYR A CA 1
ATOM 812 C C . TYR A 1 106 ? -4.633 -3.258 -7.313 1.00 96.81 106 TYR A C 1
ATOM 814 O O . TYR A 1 106 ? -4.860 -2.098 -7.632 1.00 96.81 106 TYR A O 1
ATOM 822 N N . VAL A 1 107 ? -5.502 -4.005 -6.637 1.00 96.12 107 VAL A N 1
ATOM 823 C CA . VAL A 1 107 ? -6.774 -3.523 -6.098 1.00 96.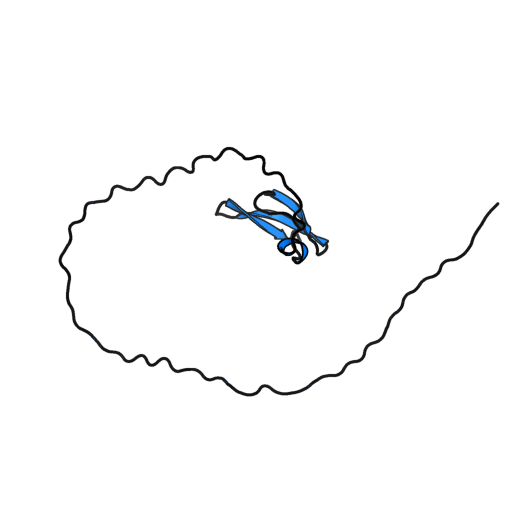12 107 VAL A CA 1
ATOM 824 C C . VAL A 1 107 ? -6.674 -3.399 -4.583 1.00 96.12 107 VAL A C 1
ATOM 826 O O . VAL A 1 107 ? -6.220 -4.313 -3.891 1.00 96.12 107 VAL A O 1
ATOM 829 N N . SER A 1 108 ? -7.078 -2.262 -4.037 1.00 95.31 108 SER A N 1
ATOM 830 C CA . SER A 1 108 ? -7.201 -2.097 -2.592 1.00 95.31 108 SER A CA 1
ATOM 831 C C . SER A 1 108 ? -8.545 -2.648 -2.147 1.00 95.31 108 SER A C 1
ATOM 833 O O . SER A 1 108 ? -9.576 -2.181 -2.613 1.00 95.31 108 SER A O 1
ATOM 835 N N . ARG A 1 109 ? -8.568 -3.627 -1.241 1.00 94.00 109 ARG A N 1
ATOM 836 C CA . ARG A 1 109 ? -9.825 -4.124 -0.657 1.00 94.00 109 ARG A CA 1
ATOM 837 C C . ARG A 1 109 ? -9.770 -4.144 0.853 1.00 94.00 109 ARG A C 1
ATOM 839 O O . ARG A 1 109 ? -8.741 -4.490 1.435 1.00 94.00 109 ARG A O 1
ATOM 846 N N . ALA A 1 110 ? -10.900 -3.823 1.474 1.00 95.06 110 ALA A N 1
ATOM 847 C CA . ALA A 1 110 ? -11.076 -3.952 2.910 1.00 95.06 110 ALA A CA 1
ATOM 848 C C . ALA A 1 110 ? -11.100 -5.427 3.346 1.00 95.06 110 ALA A C 1
ATOM 850 O O . ALA A 1 110 ? -11.778 -6.266 2.753 1.00 95.06 110 ALA A O 1
ATOM 851 N N . ASP A 1 111 ? -10.376 -5.737 4.416 1.00 92.12 111 ASP A N 1
ATOM 852 C CA . ASP A 1 111 ? -10.477 -7.014 5.116 1.00 92.12 111 ASP A CA 1
ATOM 853 C C . ASP A 1 111 ? -11.619 -6.990 6.148 1.00 92.12 111 ASP A C 1
ATOM 855 O O . ASP A 1 111 ? -12.238 -5.956 6.405 1.00 92.12 111 ASP A O 1
ATOM 859 N N . LYS A 1 112 ? -11.863 -8.125 6.820 1.00 93.94 112 LYS A N 1
ATOM 860 C CA . LYS A 1 112 ? -12.908 -8.284 7.858 1.00 93.94 112 LYS A CA 1
ATOM 861 C C . LYS A 1 112 ? -12.818 -7.243 8.987 1.00 93.94 112 LYS A C 1
ATOM 863 O O . LYS A 1 112 ? -13.810 -6.946 9.643 1.00 93.94 112 LYS A O 1
ATOM 868 N N . ASN A 1 113 ? -11.631 -6.678 9.204 1.00 90.31 113 ASN A N 1
ATOM 869 C CA . ASN A 1 113 ? -11.348 -5.659 10.216 1.00 90.31 113 ASN A CA 1
ATOM 870 C C . ASN A 1 113 ? -11.520 -4.216 9.696 1.00 90.31 113 ASN A C 1
ATOM 872 O O . ASN A 1 113 ? -11.183 -3.275 10.415 1.00 90.31 113 ASN A O 1
ATOM 876 N N . GLY A 1 114 ? -11.975 -4.023 8.453 1.00 89.06 114 GLY A N 1
ATOM 877 C CA . GLY A 1 114 ? -12.165 -2.707 7.832 1.00 89.06 114 GLY A CA 1
ATOM 878 C C . GLY A 1 114 ? -10.866 -1.972 7.480 1.00 89.06 114 GLY A C 1
ATOM 879 O O . GLY A 1 114 ? -10.883 -0.758 7.286 1.00 89.06 114 GLY A O 1
ATOM 880 N N . ARG A 1 115 ? -9.730 -2.680 7.437 1.00 93.19 115 ARG A N 1
ATOM 881 C CA . ARG A 1 115 ? -8.447 -2.153 6.944 1.00 93.19 115 ARG A CA 1
ATOM 882 C C . ARG A 1 115 ? -8.290 -2.540 5.488 1.00 93.19 115 ARG A C 1
ATOM 884 O O . ARG A 1 115 ? -8.567 -3.682 5.146 1.00 93.19 115 ARG A O 1
ATOM 891 N N . CYS A 1 116 ? -7.850 -1.603 4.665 1.00 94.25 116 CYS A N 1
ATOM 892 C CA . CYS A 1 116 ? -7.679 -1.833 3.243 1.00 94.25 116 CYS A CA 1
ATOM 893 C C . CYS A 1 116 ? -6.234 -2.238 2.967 1.00 94.25 116 CYS A C 1
ATOM 895 O O . CYS A 1 116 ? -5.299 -1.652 3.524 1.00 94.25 116 CYS A O 1
ATOM 897 N N . ALA A 1 117 ? -6.056 -3.236 2.111 1.00 94.31 117 ALA A N 1
ATOM 898 C CA . ALA A 1 117 ? -4.753 -3.728 1.694 1.00 94.31 117 ALA A CA 1
ATOM 899 C C . ALA A 1 117 ? -4.715 -3.902 0.174 1.00 94.31 117 ALA A C 1
ATOM 901 O O . ALA A 1 117 ? -5.707 -4.308 -0.433 1.00 94.31 117 ALA A O 1
ATOM 902 N N . TRP A 1 118 ? -3.554 -3.620 -0.422 1.00 95.00 118 TRP A N 1
ATOM 903 C CA . TRP A 1 118 ? -3.300 -3.847 -1.843 1.00 95.00 118 TRP A CA 1
ATOM 904 C C . TRP A 1 118 ? -3.192 -5.346 -2.129 1.00 95.00 118 TRP A C 1
ATOM 906 O O . TRP A 1 118 ? -2.360 -6.037 -1.539 1.00 95.00 118 TRP A O 1
ATOM 916 N N . LYS A 1 119 ? -4.017 -5.837 -3.051 1.00 95.06 119 LYS A N 1
ATOM 917 C CA . LYS A 1 119 ? -4.038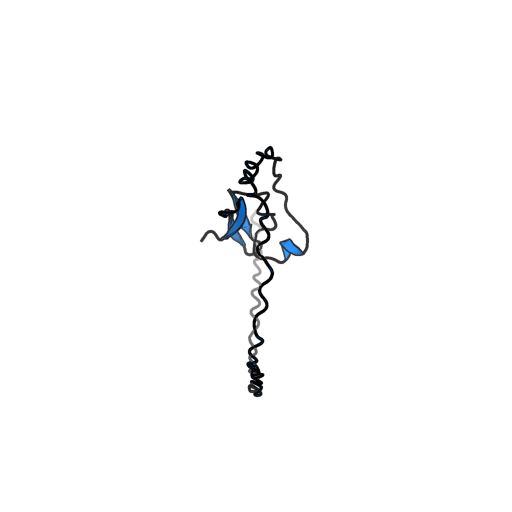 -7.218 -3.539 1.00 95.06 119 LYS A CA 1
ATOM 918 C C . LYS A 1 119 ? -3.743 -7.194 -5.034 1.00 95.06 119 LYS A C 1
ATOM 920 O O . LYS A 1 119 ? -4.291 -6.357 -5.740 1.00 95.06 119 LYS A O 1
ATOM 925 N N . VAL A 1 120 ? -2.854 -8.065 -5.500 1.00 95.50 120 VAL A N 1
ATOM 926 C CA . VAL A 1 120 ? -2.528 -8.163 -6.931 1.00 95.50 120 VAL A CA 1
ATOM 927 C C . VAL A 1 120 ? -3.759 -8.670 -7.675 1.00 95.50 120 VAL A C 1
ATOM 929 O O . VAL A 1 120 ? -4.370 -9.649 -7.244 1.00 95.50 120 VAL A O 1
ATOM 932 N N . VAL A 1 121 ? -4.111 -7.998 -8.767 1.00 93.56 121 VAL A N 1
ATOM 933 C CA . VAL A 1 121 ? -5.093 -8.485 -9.736 1.00 93.56 121 VAL A CA 1
ATOM 934 C C . VAL A 1 121 ? -4.308 -9.257 -10.789 1.00 93.56 121 VAL A C 1
ATOM 936 O O . VAL A 1 121 ? -3.349 -8.726 -11.351 1.00 93.56 121 VAL A O 1
ATOM 939 N N . ASN A 1 122 ? -4.657 -10.525 -10.978 1.00 82.06 122 ASN A N 1
ATOM 940 C CA . ASN A 1 122 ? -3.990 -11.436 -11.903 1.00 82.06 122 ASN A CA 1
ATOM 941 C C . ASN A 1 122 ? -4.922 -11.815 -13.048 1.00 82.06 122 ASN A C 1
ATOM 943 O O . ASN A 1 122 ? -6.152 -11.757 -12.832 1.00 82.06 122 ASN A O 1
#

Organism: NCBI:txid1070528

Radius of gyration: 31.21 Å; chains: 1; bounding box: 55×48×101 Å

Sequence (122 aa):
MKKSVKKSKALSTGFWKKSPGMMSPKKGLSTKFWNLKASPKKRASPKKSTRAKRSPKKSP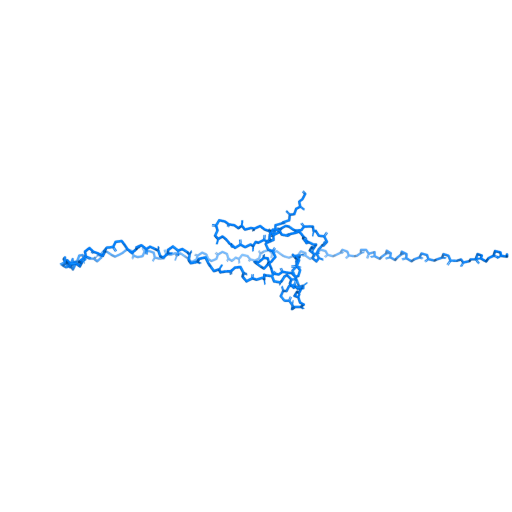KAAKRSPKSKSCSVQTTKKYTGRSSPPYPANECCDQEMMGNDGRLYVSRADKNGRCAWKVVN

Secondary structure (DSSP, 8-state):
----------------------------------------------------------------------------SHHHHTSSS-SS-TTTSTT-EEE-TTS-EEEEEE-TTS-EEEEE--